Protein AF-A0A5C4VNC9-F1 (afdb_monomer)

pLDDT: mean 93.11, std 10.27, range [49.72, 98.44]

Solvent-accessible surface area (backbone atoms only — not comparable to full-atom values): 3634 Å² total; per-residue (Å²): 104,55,73,81,70,70,48,53,57,66,57,50,18,72,59,31,74,46,53,48,69,58,52,49,32,41,78,72,63,78,38,87,70,53,72,66,52,50,45,31,49,17,54,52,69,77,41,56,53,68,67,71,48,40,71,63,68,72,59,76,121

Organism: NCBI:txid1517589

InterPro domains:
  IPR001387 Cro/C1-type, helix-turn-helix domain [PF01381] (1-52)
  IPR001387 Cro/C1-type, helix-turn-helix domain [PS50943] (1-52)
  IPR001387 Cro/C1-type, helix-turn-helix domain [SM00530] (1-52)
  IPR001387 Cro/C1-type, helix-tu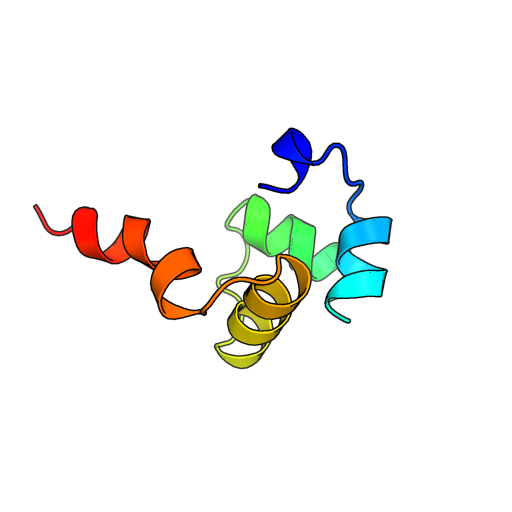rn-helix domain [cd00093] (1-52)
  IPR010982 Lambda repressor-like, DNA-binding domain superfamily [G3DSA:1.10.260.40] (1-59)
  IPR010982 Lambda repressor-like, DNA-binding domain superfamily [SSF47413] (1-55)

Nearest PDB structures (foldseek):
  6jq1-assembly1_A  TM=9.586E-01  e=6.470E-03  Deinococcus geothermalis DSM 11300
  2xj3-assembly1_B  TM=8.457E-01  e=6.107E-02  Enterococcus faecalis
  3f52-assembly1_A  TM=8.084E-01  e=6.107E-02  Corynebacterium glutamicum
  2lyj-assembly1_A  TM=8.195E-01  e=5.427E-02  Enterococcus faecalis
  3jxc-assembly1_L  TM=8.584E-01  e=1.876E-01  Lederbergvirus P22

Secondary structure (DSSP, 8-state):
-TTTTT--HHHHHHHH---HHHHHHHHTTS----HHHHHHHHHHTT--HHHHHHHHHTT--

Radius of gyration: 11.52 Å; Cα contacts (8 Å, |Δi|>4): 47; chains: 1; bounding box: 23×22×30 Å

Foldseek 3Di:
DCVVVVHDLVLLCVQLVQDSVRVVCCVVVVDVDDPSSLCSSCVSVVHDSCVVCVVVVVPPD

Sequence (61 aa):
MRNERGWTYEVLEERSGVTRRTLISIETGETRGSLDTWFRIAQAFEMDLGDLLRPLASKSR

Mean predicted aligned error: 3.43 Å

Structure (mmCIF, N/CA/C/O backbone):
data_AF-A0A5C4VNC9-F1
#
_entry.id   AF-A0A5C4VNC9-F1
#
loop_
_atom_site.group_PDB
_atom_site.id
_atom_site.type_symbol
_atom_site.label_atom_id
_atom_site.label_alt_id
_atom_site.label_comp_id
_atom_site.label_asym_id
_atom_site.label_entity_id
_atom_site.label_seq_id
_atom_site.pdbx_PDB_ins_code
_atom_site.Cartn_x
_atom_site.Cartn_y
_atom_site.Cartn_z
_atom_site.occupancy
_atom_site.B_iso_or_equiv
_atom_site.auth_seq_id
_atom_site.auth_comp_id
_atom_site.auth_asym_id
_atom_site.auth_atom_id
_atom_site.pdbx_PDB_model_num
ATOM 1 N N . MET A 1 1 ? -7.031 7.786 -3.575 1.00 90.81 1 MET A N 1
ATOM 2 C CA . MET A 1 1 ? -7.598 6.428 -3.388 1.00 90.81 1 MET A CA 1
ATOM 3 C C . MET A 1 1 ? -7.989 6.110 -1.943 1.00 90.81 1 MET A C 1
ATOM 5 O O . MET A 1 1 ? -9.181 6.032 -1.682 1.00 90.81 1 MET A O 1
ATOM 9 N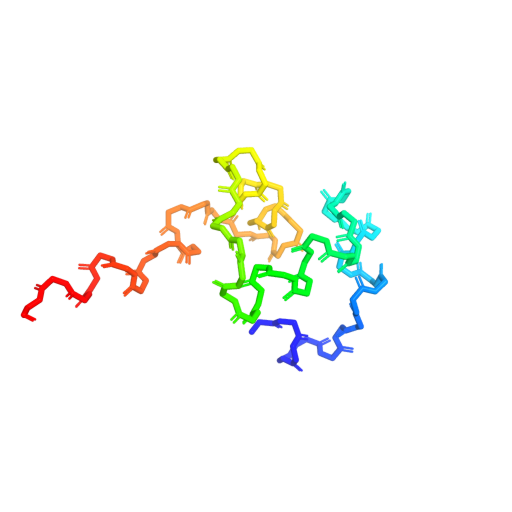 N . ARG A 1 2 ? -7.061 5.963 -0.976 1.00 95.50 2 ARG A N 1
ATOM 10 C CA . ARG A 1 2 ? -7.432 5.650 0.427 1.00 95.50 2 ARG A CA 1
ATOM 11 C C . ARG A 1 2 ? -8.372 6.706 1.033 1.00 95.50 2 ARG A C 1
ATOM 13 O O . ARG A 1 2 ? -9.450 6.365 1.510 1.00 95.50 2 ARG A O 1
ATOM 20 N N . ASN A 1 3 ? -7.995 7.984 0.928 1.00 95.25 3 ASN A N 1
ATOM 21 C CA . ASN A 1 3 ? -8.805 9.110 1.416 1.00 95.25 3 ASN A CA 1
ATOM 22 C C . ASN A 1 3 ? -10.149 9.241 0.675 1.00 95.25 3 ASN A C 1
ATOM 24 O O . ASN A 1 3 ? -11.158 9.520 1.308 1.00 95.25 3 ASN A O 1
ATOM 28 N N . GLU A 1 4 ? -10.185 8.982 -0.638 1.00 95.44 4 GLU A N 1
ATOM 29 C CA . GLU A 1 4 ? -11.427 8.997 -1.439 1.00 95.44 4 GLU A CA 1
ATOM 30 C C . GLU A 1 4 ? -12.433 7.937 -0.975 1.00 95.44 4 GLU A C 1
ATOM 32 O O . GLU A 1 4 ? -13.636 8.162 -1.046 1.00 95.44 4 GLU A O 1
ATOM 37 N N . ARG A 1 5 ? -11.947 6.793 -0.477 1.00 95.44 5 ARG A N 1
ATOM 38 C CA . ARG A 1 5 ? -12.779 5.719 0.087 1.00 95.44 5 ARG A CA 1
ATOM 39 C C . ARG A 1 5 ? -13.002 5.851 1.600 1.00 95.44 5 ARG A C 1
ATOM 41 O O . ARG A 1 5 ? -13.614 4.970 2.195 1.00 95.44 5 ARG A O 1
ATOM 48 N N . GLY A 1 6 ? -12.482 6.906 2.236 1.00 97.06 6 GLY A N 1
ATOM 49 C CA . GLY A 1 6 ? -12.553 7.102 3.689 1.00 97.06 6 GLY A CA 1
ATOM 50 C C . GLY A 1 6 ? -11.812 6.040 4.511 1.00 97.06 6 GLY A C 1
ATOM 51 O O . GLY A 1 6 ? -12.101 5.863 5.691 1.00 97.06 6 GLY A O 1
ATOM 52 N N . TRP A 1 7 ? -10.880 5.299 3.909 1.00 97.62 7 TRP A N 1
ATOM 53 C CA . TRP A 1 7 ? -10.169 4.216 4.589 1.00 97.62 7 TRP A CA 1
ATOM 54 C C . TRP A 1 7 ? -9.074 4.761 5.503 1.00 97.62 7 TRP A C 1
ATOM 56 O O . TRP A 1 7 ? -8.370 5.705 5.148 1.00 97.62 7 TRP A O 1
ATOM 66 N N . THR A 1 8 ? -8.868 4.140 6.663 1.00 98.00 8 THR A N 1
ATOM 67 C CA . THR A 1 8 ? -7.648 4.357 7.454 1.00 98.00 8 THR A CA 1
ATOM 68 C C . THR A 1 8 ? -6.510 3.488 6.912 1.00 98.00 8 THR A C 1
ATOM 70 O O . THR A 1 8 ? -6.714 2.661 6.018 1.00 98.00 8 THR A O 1
ATOM 73 N N . TYR A 1 9 ? -5.290 3.679 7.418 1.00 98.12 9 TYR A N 1
ATOM 74 C CA . TYR A 1 9 ? -4.183 2.797 7.047 1.00 98.12 9 TYR A CA 1
ATOM 75 C C . TYR A 1 9 ? -4.405 1.365 7.536 1.00 98.12 9 TYR A C 1
ATOM 77 O O . TYR A 1 9 ? -4.041 0.438 6.827 1.00 98.12 9 TYR A O 1
ATOM 85 N N . GLU A 1 10 ? -5.041 1.188 8.694 1.00 98.25 10 GLU A N 1
ATOM 86 C CA . GLU A 1 10 ? -5.398 -0.123 9.246 1.00 98.25 10 GLU A CA 1
ATOM 87 C C . GLU A 1 10 ? -6.339 -0.883 8.303 1.00 98.25 10 GLU A C 1
ATOM 89 O O . GLU A 1 10 ? -6.106 -2.051 8.012 1.00 98.25 10 GLU A O 1
ATOM 94 N N . VAL A 1 11 ? -7.352 -0.206 7.747 1.00 98.38 11 VAL A N 1
ATOM 95 C CA . VAL A 1 11 ? -8.269 -0.817 6.767 1.00 98.38 11 VAL A CA 1
ATOM 96 C C . VAL A 1 11 ? -7.525 -1.253 5.505 1.00 98.38 11 VAL A C 1
ATOM 98 O O . VAL A 1 11 ? -7.804 -2.311 4.943 1.00 98.38 11 VAL A O 1
ATOM 101 N N . LEU A 1 12 ? -6.583 -0.437 5.027 1.00 98.19 12 LEU A N 1
ATOM 102 C CA . LEU A 1 12 ? -5.807 -0.786 3.840 1.00 98.19 12 LEU A CA 1
ATOM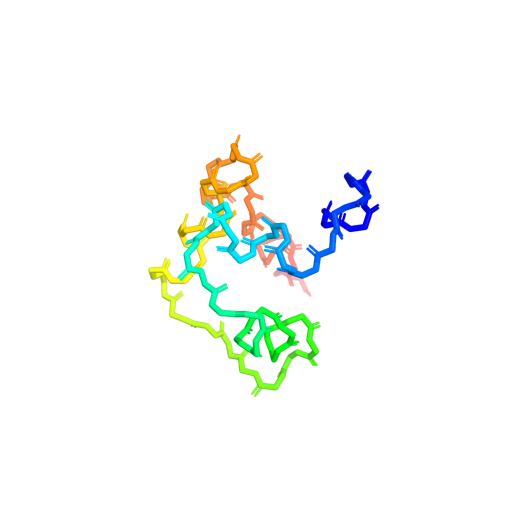 103 C C . LEU A 1 12 ? -4.805 -1.913 4.127 1.00 98.19 12 LEU A C 1
ATOM 105 O O . LEU A 1 12 ? -4.579 -2.751 3.256 1.00 98.19 12 LEU A O 1
ATOM 109 N N . GLU A 1 13 ? -4.243 -1.972 5.331 1.00 98.38 13 GLU A N 1
ATOM 110 C CA . GLU A 1 13 ? -3.396 -3.077 5.782 1.00 98.38 13 GLU A CA 1
ATOM 111 C C . GLU A 1 13 ? -4.169 -4.393 5.812 1.00 98.38 13 GLU A C 1
ATOM 113 O O . GLU A 1 13 ? -3.719 -5.364 5.211 1.00 98.38 13 GLU A O 1
ATOM 118 N N . GLU A 1 14 ? -5.359 -4.414 6.412 1.00 98.44 14 GLU A N 1
ATOM 119 C CA . GLU A 1 14 ? -6.208 -5.608 6.465 1.00 98.44 14 GLU A CA 1
ATOM 120 C C . GLU A 1 14 ? -6.570 -6.117 5.061 1.00 98.44 14 GLU A C 1
ATOM 122 O O . GLU A 1 14 ? -6.525 -7.316 4.793 1.00 98.44 14 GLU A O 1
ATOM 127 N N . ARG A 1 15 ? -6.866 -5.201 4.131 1.00 98.19 15 ARG A N 1
ATOM 128 C CA . ARG A 1 15 ? -7.249 -5.546 2.753 1.00 98.19 15 ARG A CA 1
ATOM 129 C C . ARG A 1 15 ? -6.079 -5.975 1.870 1.00 98.19 15 ARG A C 1
ATOM 131 O O . ARG A 1 15 ? -6.260 -6.814 0.995 1.00 98.19 15 ARG A O 1
ATOM 138 N N . SER A 1 16 ? -4.906 -5.367 2.038 1.00 98.00 16 SER A N 1
ATOM 139 C CA . SER A 1 16 ? -3.740 -5.608 1.169 1.00 98.00 16 SER A CA 1
ATOM 140 C C . SER A 1 16 ? -2.724 -6.587 1.761 1.00 98.00 16 SER A C 1
ATOM 142 O O . SER A 1 16 ? -1.851 -7.081 1.048 1.00 98.00 16 SER A O 1
ATOM 144 N N . GLY A 1 17 ? -2.772 -6.836 3.070 1.00 98.06 17 GLY A N 1
ATOM 145 C CA . GLY A 1 17 ? -1.712 -7.532 3.799 1.00 98.06 17 GLY A CA 1
ATOM 146 C C . GLY A 1 17 ? -0.381 -6.768 3.827 1.00 98.06 17 GLY A C 1
ATOM 147 O O . GLY A 1 17 ? 0.659 -7.358 4.125 1.00 98.06 17 GLY A O 1
ATOM 148 N N . VAL A 1 18 ? -0.375 -5.479 3.472 1.00 98.19 18 VAL A N 1
ATOM 149 C CA . VAL A 1 18 ? 0.801 -4.603 3.527 1.00 98.19 18 VAL A CA 1
ATOM 150 C C . VAL A 1 18 ? 0.740 -3.798 4.814 1.00 98.19 18 VAL A C 1
ATOM 152 O O . VAL A 1 18 ? -0.227 -3.083 5.051 1.00 98.19 18 VAL A O 1
ATOM 155 N N . THR A 1 19 ? 1.787 -3.880 5.635 1.00 98.19 19 THR A N 1
ATOM 156 C CA . THR A 1 19 ? 1.778 -3.235 6.955 1.00 98.19 19 THR A CA 1
ATOM 157 C C . THR A 1 19 ? 1.529 -1.729 6.862 1.00 98.19 19 THR A C 1
ATOM 159 O O . THR A 1 19 ? 2.040 -1.065 5.952 1.00 98.19 19 THR A O 1
ATOM 162 N N . ARG A 1 20 ? 0.839 -1.150 7.853 1.00 97.88 20 ARG A N 1
ATOM 163 C CA . ARG A 1 20 ? 0.620 0.299 7.957 1.00 97.88 20 ARG A CA 1
ATOM 164 C C . ARG A 1 20 ? 1.911 1.099 7.812 1.00 97.88 20 ARG A C 1
ATOM 166 O O . ARG A 1 20 ? 1.919 2.124 7.136 1.00 97.88 20 ARG A O 1
ATOM 173 N N . ARG A 1 21 ? 3.014 0.634 8.409 1.00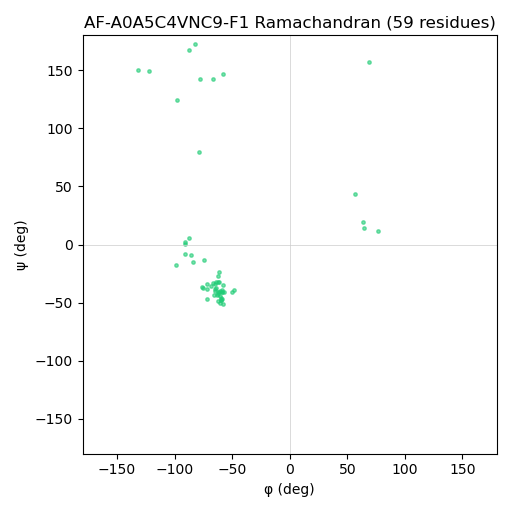 97.62 21 ARG A N 1
ATOM 174 C CA . ARG A 1 21 ? 4.325 1.291 8.287 1.00 97.62 21 ARG A CA 1
ATOM 175 C C . ARG A 1 21 ? 4.778 1.368 6.826 1.00 97.62 21 ARG A C 1
ATOM 177 O O . ARG A 1 21 ? 5.220 2.424 6.386 1.00 97.62 21 ARG A O 1
ATOM 184 N N . THR A 1 22 ? 4.663 0.268 6.085 1.00 97.44 22 THR A N 1
ATOM 185 C CA . THR A 1 22 ? 5.010 0.216 4.660 1.00 97.44 22 THR A CA 1
ATOM 186 C C . THR A 1 22 ? 4.081 1.097 3.831 1.00 97.44 22 THR A C 1
ATOM 188 O O . THR A 1 22 ? 4.566 1.850 2.994 1.00 97.44 22 THR A O 1
ATOM 191 N N . LEU A 1 23 ? 2.770 1.062 4.093 1.00 97.44 23 LEU A N 1
ATOM 192 C CA . LEU A 1 23 ? 1.795 1.910 3.401 1.00 97.44 23 LEU A CA 1
ATOM 193 C C . LEU A 1 23 ? 2.102 3.402 3.585 1.00 97.44 23 LEU A C 1
ATOM 195 O O . LEU A 1 23 ? 2.138 4.136 2.602 1.00 97.44 23 LEU A O 1
ATOM 199 N N . ILE A 1 24 ? 2.387 3.834 4.818 1.00 97.25 24 ILE A N 1
ATOM 200 C CA . ILE A 1 24 ? 2.776 5.219 5.120 1.00 97.25 24 ILE A CA 1
ATOM 201 C C . ILE A 1 24 ? 4.064 5.586 4.382 1.00 97.25 24 ILE A C 1
ATOM 203 O O . ILE A 1 24 ? 4.101 6.603 3.703 1.00 97.25 24 ILE A O 1
ATOM 207 N N . SER A 1 25 ? 5.099 4.749 4.483 1.00 97.25 25 SER A N 1
ATOM 208 C CA . SER A 1 25 ? 6.403 5.005 3.862 1.00 97.25 25 SER A CA 1
ATOM 209 C C . SER A 1 25 ? 6.322 5.100 2.332 1.00 97.25 25 SER A C 1
ATOM 211 O O . SER A 1 25 ? 7.059 5.865 1.711 1.00 97.25 25 SER A O 1
ATOM 213 N N . ILE A 1 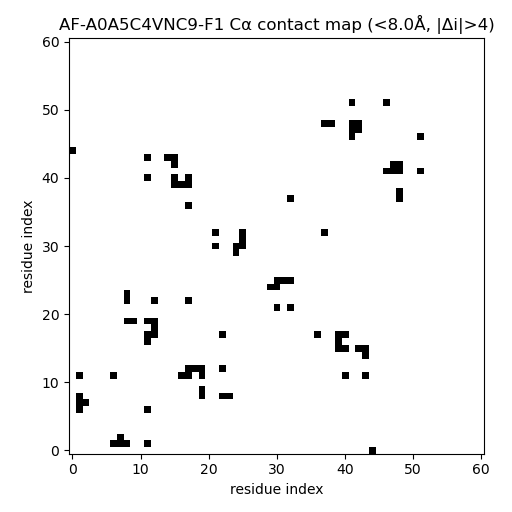26 ? 5.408 4.349 1.715 1.00 95.56 26 ILE A N 1
ATOM 214 C CA . ILE A 1 26 ? 5.111 4.450 0.284 1.00 95.56 26 ILE A CA 1
ATOM 215 C C . ILE A 1 26 ? 4.354 5.748 -0.030 1.00 95.56 26 ILE A C 1
ATOM 217 O O . ILE A 1 26 ? 4.726 6.453 -0.966 1.00 95.56 26 ILE A O 1
ATOM 221 N N . GLU A 1 27 ? 3.316 6.089 0.743 1.00 93.75 27 GLU A N 1
ATOM 222 C CA . GLU A 1 27 ? 2.492 7.294 0.532 1.00 93.75 27 GLU A CA 1
ATOM 223 C C . GLU A 1 27 ? 3.309 8.590 0.716 1.00 93.75 27 GLU A C 1
ATOM 225 O O . GLU A 1 27 ? 3.082 9.565 0.000 1.00 93.75 27 GLU A O 1
ATOM 230 N N . THR A 1 28 ? 4.306 8.590 1.610 1.00 94.94 28 THR A N 1
ATOM 231 C CA . THR A 1 28 ? 5.240 9.713 1.820 1.00 94.94 28 THR A CA 1
ATOM 232 C C . THR A 1 28 ? 6.441 9.713 0.871 1.00 94.94 28 THR A C 1
ATOM 234 O O . THR A 1 28 ? 7.186 10.692 0.831 1.00 94.94 28 THR A O 1
ATOM 237 N N . GLY A 1 29 ? 6.640 8.647 0.090 1.00 93.50 29 GLY A N 1
ATOM 238 C CA . GLY A 1 29 ? 7.764 8.514 -0.841 1.00 93.50 29 GLY A CA 1
ATOM 239 C C . GLY A 1 29 ? 9.107 8.158 -0.191 1.00 93.50 29 GLY A C 1
ATOM 240 O O . GLY A 1 29 ? 10.136 8.204 -0.864 1.00 93.50 29 GLY A O 1
ATOM 241 N N . GLU A 1 30 ? 9.119 7.778 1.088 1.00 95.75 30 GLU A N 1
ATOM 242 C CA . GLU A 1 30 ? 10.310 7.281 1.791 1.00 95.75 30 GLU A CA 1
ATOM 243 C C . GLU A 1 30 ? 10.790 5.930 1.242 1.00 95.75 30 GLU A C 1
ATOM 245 O O . GLU A 1 30 ? 11.989 5.650 1.218 1.00 95.75 30 GLU A O 1
ATOM 250 N N . THR A 1 31 ? 9.864 5.084 0.783 1.00 93.12 31 THR A N 1
ATOM 251 C CA . THR A 1 31 ? 10.187 3.816 0.121 1.00 93.12 31 THR A CA 1
ATOM 252 C C . THR A 1 31 ? 9.396 3.645 -1.167 1.00 93.12 31 THR A C 1
ATOM 254 O O . THR A 1 31 ? 8.282 4.134 -1.323 1.00 93.12 31 THR A O 1
ATOM 257 N N . ARG A 1 32 ? 9.985 2.924 -2.127 1.00 90.75 32 ARG A N 1
ATOM 258 C CA . ARG A 1 32 ? 9.368 2.697 -3.442 1.00 90.75 32 ARG A CA 1
ATOM 259 C C . ARG A 1 32 ? 8.378 1.533 -3.481 1.00 90.75 32 ARG A C 1
ATOM 261 O O . ARG A 1 32 ? 7.646 1.442 -4.456 1.00 90.75 32 ARG A O 1
ATOM 268 N N . GLY A 1 33 ? 8.369 0.645 -2.483 1.00 92.38 33 GLY A N 1
ATOM 269 C CA . GLY A 1 33 ? 7.628 -0.625 -2.525 1.00 92.38 33 GLY A CA 1
ATOM 270 C C . GLY A 1 33 ? 8.203 -1.638 -3.531 1.00 92.38 33 GLY A C 1
ATOM 271 O O . GLY A 1 33 ? 8.908 -1.273 -4.473 1.00 92.38 33 GLY A O 1
ATOM 272 N N . SER A 1 34 ? 7.926 -2.929 -3.329 1.00 95.94 34 SER A N 1
ATOM 273 C CA . SER A 1 34 ? 8.227 -3.971 -4.324 1.00 95.94 34 SER A CA 1
ATOM 274 C C . SER A 1 34 ? 7.071 -4.119 -5.319 1.00 95.94 34 SER A C 1
ATOM 276 O O . SER A 1 34 ? 5.965 -3.637 -5.070 1.00 95.94 34 SER A O 1
ATOM 278 N N . LEU A 1 35 ? 7.289 -4.826 -6.435 1.00 96.06 35 LEU A N 1
ATOM 279 C CA . LEU A 1 35 ? 6.209 -5.138 -7.381 1.00 96.06 35 LEU A CA 1
ATOM 280 C C . LEU A 1 35 ? 5.055 -5.904 -6.708 1.00 96.06 35 LEU A C 1
ATOM 282 O O . LEU A 1 35 ? 3.896 -5.582 -6.947 1.00 96.06 35 LEU A O 1
ATOM 286 N N . ASP A 1 36 ? 5.368 -6.859 -5.826 1.00 97.25 36 ASP A N 1
ATOM 287 C CA . ASP A 1 36 ? 4.373 -7.584 -5.021 1.00 97.25 36 ASP A CA 1
ATOM 288 C C . ASP A 1 36 ? 3.587 -6.636 -4.101 1.00 97.25 36 ASP A C 1
ATOM 290 O O . ASP A 1 36 ? 2.365 -6.732 -4.026 1.00 97.25 36 ASP A O 1
ATOM 294 N N . THR A 1 37 ? 4.247 -5.653 -3.475 1.00 97.69 37 THR A N 1
ATOM 295 C CA . THR A 1 37 ? 3.558 -4.637 -2.661 1.00 97.69 37 THR A CA 1
ATOM 296 C C . THR A 1 37 ? 2.545 -3.847 -3.488 1.00 97.69 37 THR A C 1
ATOM 298 O O . THR A 1 37 ? 1.3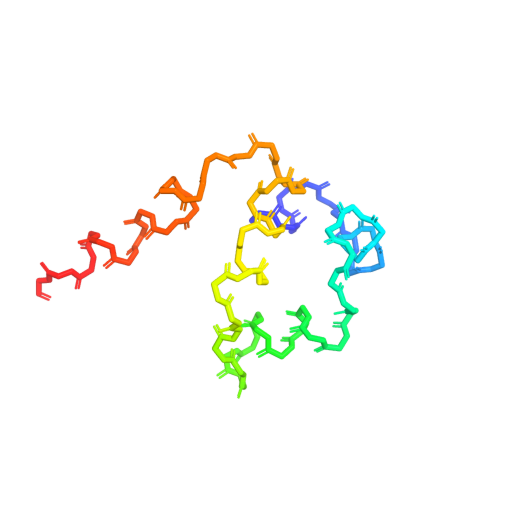91 -3.715 -3.084 1.00 97.69 37 THR A O 1
ATOM 301 N N . TRP A 1 38 ? 2.944 -3.362 -4.665 1.00 97.06 38 TRP A N 1
ATOM 302 C CA . TRP A 1 38 ? 2.039 -2.632 -5.556 1.00 97.06 38 TRP A CA 1
ATOM 303 C C . TRP A 1 38 ? 0.899 -3.505 -6.076 1.00 97.06 38 TRP A C 1
ATOM 305 O O . TRP A 1 38 ? -0.238 -3.043 -6.145 1.00 97.06 38 TRP A O 1
ATOM 315 N N . PHE A 1 39 ? 1.176 -4.772 -6.388 1.00 97.88 39 PHE A N 1
ATOM 316 C CA . PHE A 1 39 ? 0.165 -5.730 -6.829 1.00 97.88 39 PHE A CA 1
ATOM 317 C C . PHE A 1 39 ? -0.893 -5.990 -5.748 1.00 97.88 39 PHE A C 1
ATOM 319 O O . PHE A 1 39 ? -2.088 -5.964 -6.037 1.00 97.88 39 PHE A O 1
ATOM 326 N N . ARG A 1 40 ? -0.479 -6.158 -4.487 1.00 98.19 40 ARG A N 1
ATOM 327 C CA . ARG A 1 40 ? -1.399 -6.303 -3.347 1.00 98.19 40 ARG A CA 1
ATOM 328 C C . ARG A 1 40 ? -2.232 -5.052 -3.091 1.00 98.19 40 ARG A C 1
ATOM 330 O O . ARG A 1 40 ? -3.424 -5.154 -2.813 1.00 98.19 40 ARG A O 1
ATOM 337 N N . ILE A 1 41 ? -1.625 -3.871 -3.209 1.00 97.56 41 ILE A N 1
ATOM 338 C CA . ILE A 1 41 ? -2.346 -2.598 -3.086 1.00 97.56 41 ILE A CA 1
ATOM 339 C C . ILE A 1 41 ? -3.399 -2.472 -4.196 1.00 97.56 41 ILE A C 1
ATOM 341 O O . ILE A 1 41 ? -4.529 -2.088 -3.908 1.00 97.56 41 ILE A O 1
ATOM 345 N N . ALA A 1 42 ? -3.066 -2.838 -5.439 1.00 97.75 42 ALA A N 1
ATOM 346 C CA . ALA A 1 42 ? -4.016 -2.828 -6.553 1.00 97.75 42 ALA A CA 1
ATOM 347 C C . ALA A 1 42 ? -5.218 -3.748 -6.280 1.00 97.75 42 ALA A C 1
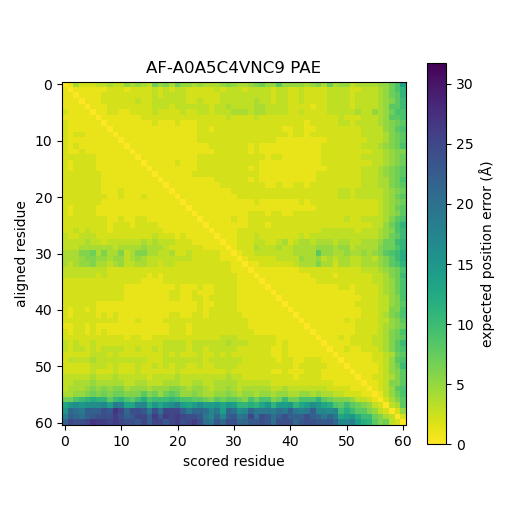ATOM 349 O O . ALA A 1 42 ? -6.363 -3.304 -6.371 1.00 97.75 42 ALA A O 1
ATOM 350 N N . GLN A 1 43 ? -4.962 -4.982 -5.829 1.00 97.75 43 GLN A N 1
ATOM 351 C CA . GLN A 1 43 ? -6.020 -5.921 -5.441 1.00 97.75 43 GLN A CA 1
ATOM 352 C C . GLN A 1 43 ? -6.907 -5.384 -4.313 1.00 97.75 43 GLN A C 1
ATOM 354 O O . GLN A 1 43 ? -8.126 -5.508 -4.391 1.00 97.75 43 GLN A O 1
ATOM 359 N N . ALA A 1 44 ? -6.331 -4.731 -3.299 1.00 98.00 44 ALA A N 1
ATOM 360 C CA . ALA A 1 44 ? -7.101 -4.144 -2.201 1.00 98.00 44 ALA A CA 1
ATOM 361 C C . ALA A 1 44 ? -8.074 -3.046 -2.664 1.00 98.00 44 ALA A C 1
ATOM 363 O O . ALA A 1 44 ? -9.101 -2.823 -2.021 1.00 98.00 44 ALA A O 1
ATOM 364 N N . PHE A 1 45 ? -7.763 -2.364 -3.770 1.00 97.25 45 PHE A N 1
ATOM 365 C CA . PHE A 1 45 ? -8.644 -1.384 -4.406 1.00 97.25 45 PHE A CA 1
ATOM 366 C C . PHE A 1 45 ? -9.558 -1.980 -5.483 1.00 97.25 45 PHE A C 1
ATOM 368 O O . PHE A 1 45 ? -10.357 -1.228 -6.047 1.00 97.25 45 PHE A O 1
ATOM 375 N N . GLU A 1 46 ? -9.488 -3.291 -5.727 1.00 96.88 46 GLU A N 1
ATOM 376 C CA . GLU A 1 46 ? -10.189 -3.983 -6.818 1.00 96.88 46 GLU A CA 1
ATOM 377 C C . GLU A 1 46 ? -9.825 -3.383 -8.186 1.00 96.88 46 GLU A C 1
ATOM 379 O O . GLU A 1 46 ? -10.679 -3.109 -9.026 1.00 96.88 46 GLU A O 1
ATOM 384 N N . MET A 1 47 ? -8.532 -3.118 -8.382 1.00 96.31 47 MET A N 1
ATOM 385 C CA . MET A 1 47 ? -7.984 -2.522 -9.596 1.00 96.31 47 MET A CA 1
ATOM 386 C C . MET A 1 47 ? -6.930 -3.429 -10.221 1.00 96.31 47 MET A C 1
ATOM 388 O O . MET A 1 47 ? -6.158 -4.086 -9.517 1.00 96.31 47 MET A O 1
ATOM 392 N N . ASP A 1 48 ? -6.821 -3.372 -11.545 1.00 96.62 48 ASP A N 1
ATOM 393 C CA . ASP A 1 48 ? -5.655 -3.902 -12.235 1.00 96.62 48 ASP A CA 1
ATOM 394 C C . ASP A 1 48 ? -4.407 -3.078 -11.894 1.00 96.62 48 ASP A C 1
ATOM 396 O O . ASP A 1 48 ? -4.435 -1.845 -11.802 1.00 96.62 48 ASP A O 1
ATOM 400 N N . LEU A 1 49 ? -3.263 -3.757 -11.760 1.00 95.69 49 LEU A N 1
ATOM 401 C CA . LEU A 1 49 ? -1.987 -3.095 -11.469 1.00 95.69 49 LEU A CA 1
ATOM 402 C C . LEU A 1 49 ? -1.625 -2.048 -12.536 1.00 95.69 49 LEU A C 1
ATOM 404 O O . LEU A 1 49 ? -1.065 -1.001 -12.215 1.00 95.69 49 LEU A O 1
ATOM 408 N N . GLY A 1 50 ? -1.966 -2.308 -13.801 1.00 94.75 50 GLY A N 1
ATOM 409 C CA . GLY A 1 50 ? -1.740 -1.363 -14.895 1.00 94.75 50 GLY A 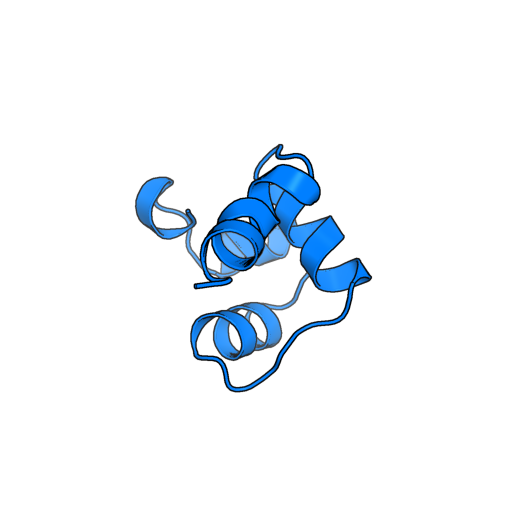CA 1
ATOM 410 C C . GLY A 1 50 ? -2.484 -0.040 -14.700 1.00 94.75 50 GLY A C 1
ATOM 411 O O . GLY A 1 50 ? -1.909 1.023 -14.937 1.00 94.75 50 GLY A O 1
ATOM 412 N N . ASP A 1 51 ? -3.721 -0.087 -14.204 1.00 94.50 51 ASP A N 1
ATOM 413 C CA . ASP A 1 51 ? -4.522 1.112 -13.946 1.00 94.50 51 ASP A CA 1
ATOM 414 C C . ASP A 1 51 ? -4.009 1.889 -12.737 1.00 94.50 51 ASP A C 1
ATOM 416 O O . ASP A 1 51 ? -3.935 3.119 -12.782 1.00 94.50 51 ASP A O 1
ATOM 420 N N . LEU A 1 52 ? -3.566 1.182 -11.691 1.00 93.31 52 LEU A N 1
ATOM 421 C CA . LEU A 1 52 ? -2.927 1.804 -10.531 1.00 93.31 52 LEU A CA 1
ATOM 422 C C . LEU A 1 52 ? -1.665 2.593 -10.932 1.00 93.31 52 LEU A C 1
ATOM 424 O O . LEU A 1 52 ? -1.418 3.681 -10.411 1.00 93.31 52 LEU A O 1
ATOM 428 N N . LEU A 1 53 ? -0.877 2.065 -11.874 1.00 91.50 53 LEU A N 1
ATOM 429 C CA . LEU A 1 53 ? 0.387 2.664 -12.322 1.00 91.50 53 LEU A CA 1
ATOM 430 C C . LEU A 1 53 ? 0.239 3.627 -13.509 1.00 91.50 53 LEU A C 1
ATOM 432 O O . LEU A 1 53 ? 1.199 4.326 -13.848 1.00 91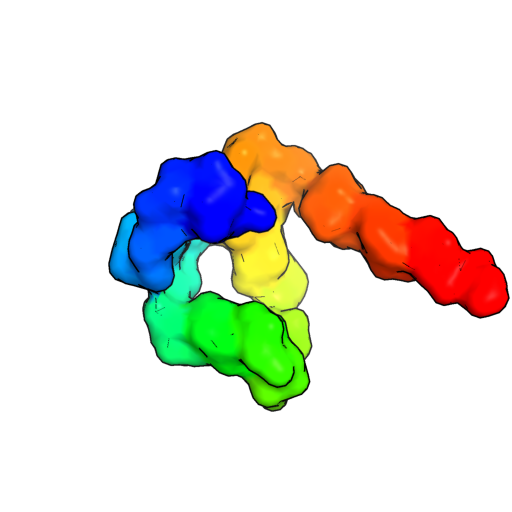.50 53 LEU A O 1
ATOM 436 N N . ARG A 1 54 ? -0.944 3.724 -14.127 1.00 92.62 54 ARG A N 1
ATOM 437 C CA . ARG A 1 54 ? -1.215 4.585 -15.291 1.00 92.62 54 ARG A CA 1
ATOM 438 C C . ARG A 1 54 ? -0.718 6.038 -15.139 1.00 92.62 54 ARG A C 1
ATOM 440 O O . ARG A 1 54 ? -0.160 6.550 -16.113 1.00 92.62 54 ARG A O 1
ATOM 447 N N . PRO A 1 55 ? -0.816 6.703 -13.967 1.00 88.69 55 PRO A N 1
ATOM 448 C CA . PRO A 1 55 ? -0.291 8.062 -13.794 1.00 88.69 55 PRO A CA 1
ATOM 449 C C . PRO A 1 55 ? 1.226 8.198 -14.007 1.00 88.69 55 PRO A C 1
ATOM 451 O O . PRO A 1 55 ? 1.711 9.288 -14.314 1.00 88.69 55 PRO A O 1
ATOM 454 N N . LEU A 1 56 ? 1.991 7.111 -13.848 1.00 84.75 56 LEU A N 1
ATOM 455 C CA . LEU A 1 56 ? 3.432 7.092 -14.113 1.00 84.75 56 LEU A CA 1
ATOM 456 C C . LEU A 1 56 ? 3.720 7.063 -15.618 1.00 84.75 56 LEU A C 1
ATOM 458 O O . LEU A 1 56 ? 4.636 7.738 -16.081 1.00 84.75 56 LEU A O 1
ATOM 462 N N . ALA A 1 57 ? 2.907 6.337 -16.389 1.00 76.31 57 ALA A N 1
ATOM 463 C CA . ALA A 1 57 ? 3.040 6.259 -17.842 1.00 76.31 57 ALA A CA 1
ATOM 464 C C . ALA A 1 57 ? 2.690 7.593 -18.525 1.00 76.31 57 ALA A C 1
ATOM 466 O O . ALA A 1 57 ? 3.347 7.990 -19.485 1.00 76.31 57 ALA A O 1
ATOM 467 N N . SER A 1 58 ? 1.708 8.336 -17.998 1.00 67.25 58 SER A N 1
ATOM 468 C CA . SER A 1 58 ? 1.332 9.655 -18.531 1.00 67.25 58 SER A CA 1
ATOM 469 C C . SER A 1 58 ? 2.320 10.777 -18.191 1.00 67.25 58 SER A C 1
ATOM 471 O O . SER A 1 58 ? 2.231 11.854 -18.775 1.00 67.25 58 SER A O 1
ATOM 473 N N . LYS A 1 59 ? 3.248 10.547 -17.251 1.00 58.78 59 LYS A N 1
ATOM 474 C CA . LYS A 1 59 ? 4.288 11.510 -16.847 1.00 58.78 59 LYS A CA 1
ATOM 475 C C . LYS A 1 59 ? 5.569 11.441 -17.691 1.00 58.78 59 LYS A C 1
ATOM 477 O O . LYS A 1 59 ? 6.513 12.162 -17.392 1.00 58.78 59 LYS A O 1
ATOM 482 N N . SER A 1 60 ? 5.610 10.635 -18.755 1.00 53.81 60 SER A N 1
ATOM 483 C CA . SER A 1 60 ? 6.661 10.750 -19.778 1.00 53.81 60 SER A CA 1
ATOM 484 C C . SER A 1 60 ? 6.351 11.915 -20.723 1.00 53.81 60 SER A C 1
ATOM 486 O O . SER A 1 60 ? 5.816 11.715 -21.815 1.00 53.81 60 SER A O 1
ATOM 488 N N . ARG A 1 61 ? 6.642 13.141 -20.284 1.00 49.72 61 ARG A N 1
ATOM 489 C CA . ARG A 1 61 ? 6.825 14.297 -21.163 1.00 49.72 61 ARG A CA 1
ATOM 490 C C . ARG A 1 61 ? 7.821 15.272 -20.557 1.00 49.72 61 ARG A C 1
ATOM 492 O O . ARG A 1 61 ? 7.734 15.487 -19.330 1.00 49.72 61 ARG A O 1
#